Protein AF-A0A7S2T7M3-F1 (afdb_monomer_lite)

Secondary structure (DSSP, 8-state):
-EEEEE-TT-SEEEEEEEEEE--TTEEEEEEETT--SS--TTPEEEPGGG-SS-TT-B--PEESSEEEEEEEE-S---TT--SPPEEEEEEEEEE-PPP----

Organism: NCBI:txid1461544

pLDDT: mean 73.82, std 13.81, range [38.75, 89.25]

Foldseek 3Di:
DKDKDFAPQFQKKKWWWQWWADDAQKWKWKAAPPDDDPPCVVIDTDGRVNHVRDGGDMDDIGGDRMIMIDIDRRDPRPPVPPDDTDTGTPDMDGHHDDPPDPD

Radius of gyration: 15.34 Å; chains: 1; bounding box: 46×18×47 Å

Structure (mmCIF, N/CA/C/O backbone):
data_AF-A0A7S2T7M3-F1
#
_entry.id   AF-A0A7S2T7M3-F1
#
loop_
_atom_site.group_PDB
_atom_site.id
_atom_site.type_symbol
_atom_site.label_atom_id
_atom_site.label_alt_id
_atom_site.label_comp_id
_atom_site.label_asym_id
_atom_site.label_entity_id
_atom_site.label_seq_id
_atom_site.pdbx_PDB_ins_code
_atom_site.Cartn_x
_atom_site.Cartn_y
_atom_site.Cartn_z
_atom_site.occupancy
_atom_site.B_iso_or_equiv
_atom_site.auth_seq_id
_atom_site.auth_comp_id
_atom_site.auth_asym_id
_atom_site.auth_atom_id
_atom_site.pdbx_PDB_model_num
ATOM 1 N N . TRP A 1 1 ? 3.038 -6.349 -7.162 1.00 7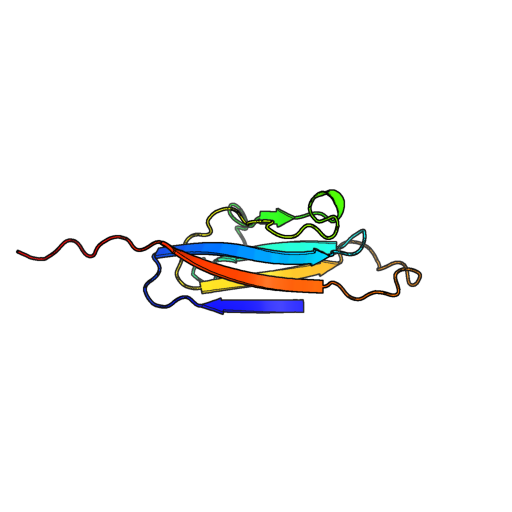7.38 1 TRP A N 1
ATOM 2 C CA . TRP A 1 1 ? 2.573 -7.427 -6.250 1.00 77.38 1 TRP A CA 1
ATOM 3 C C . TRP A 1 1 ? 1.543 -6.847 -5.289 1.00 77.38 1 TRP A C 1
ATOM 5 O O . TRP A 1 1 ? 1.457 -5.629 -5.211 1.00 77.38 1 TRP A O 1
ATOM 15 N N . ARG A 1 2 ? 0.758 -7.683 -4.590 1.00 85.12 2 ARG A N 1
ATOM 16 C CA . ARG A 1 2 ? -0.303 -7.248 -3.659 1.00 85.12 2 ARG A CA 1
ATOM 17 C C . ARG A 1 2 ? -0.050 -7.775 -2.245 1.00 85.12 2 ARG A C 1
ATOM 19 O O . ARG A 1 2 ? 0.278 -8.949 -2.093 1.00 85.12 2 ARG A O 1
ATOM 26 N N . LEU A 1 3 ? -0.226 -6.930 -1.234 1.00 86.00 3 LEU A N 1
ATOM 27 C CA . LEU A 1 3 ? -0.182 -7.267 0.190 1.00 86.00 3 LEU A CA 1
ATOM 28 C C . LEU A 1 3 ? -1.496 -6.832 0.842 1.00 86.00 3 LEU A C 1
ATOM 30 O O . LEU A 1 3 ? -1.837 -5.655 0.815 1.00 86.00 3 LEU A O 1
ATOM 34 N N . ARG A 1 4 ? -2.221 -7.773 1.448 1.00 89.25 4 ARG A N 1
ATOM 35 C CA . ARG A 1 4 ? -3.449 -7.486 2.196 1.00 89.25 4 ARG A CA 1
ATOM 36 C C . ARG A 1 4 ? -3.127 -7.271 3.672 1.00 89.25 4 ARG A C 1
ATOM 38 O O . ARG A 1 4 ? -2.447 -8.093 4.283 1.00 89.25 4 ARG A O 1
ATOM 45 N N . LEU A 1 5 ? -3.636 -6.182 4.231 1.00 87.38 5 LEU A N 1
ATOM 46 C CA . LEU A 1 5 ? -3.554 -5.819 5.638 1.00 87.38 5 LEU A CA 1
ATOM 47 C C . LEU A 1 5 ? -4.969 -5.763 6.209 1.00 87.38 5 LEU A C 1
ATOM 49 O O . LEU A 1 5 ? -5.825 -5.051 5.688 1.00 87.38 5 LEU A O 1
ATOM 53 N N . THR A 1 6 ? -5.205 -6.498 7.290 1.00 89.19 6 THR A N 1
ATOM 54 C CA . THR A 1 6 ? -6.497 -6.512 7.979 1.00 89.19 6 THR A CA 1
ATOM 55 C C . THR A 1 6 ? -6.288 -6.176 9.445 1.00 89.19 6 THR A C 1
ATOM 57 O O . THR A 1 6 ? -5.509 -6.835 10.134 1.00 89.19 6 THR A O 1
ATOM 60 N N . THR A 1 7 ? -7.021 -5.174 9.923 1.00 86.75 7 THR A N 1
ATOM 61 C CA . THR A 1 7 ? -7.079 -4.786 11.333 1.00 86.75 7 THR A CA 1
ATOM 62 C C . THR A 1 7 ? -8.517 -4.968 11.823 1.00 86.75 7 THR A C 1
ATOM 64 O O . THR A 1 7 ? -9.347 -4.072 11.646 1.00 86.75 7 THR A O 1
ATOM 67 N N . PRO A 1 8 ? -8.854 -6.128 12.418 1.00 85.12 8 PRO A N 1
ATOM 68 C CA . PRO A 1 8 ? -10.219 -6.419 12.842 1.00 85.12 8 PRO A CA 1
ATOM 69 C C . PRO A 1 8 ? -10.765 -5.362 13.808 1.00 85.12 8 PRO A C 1
ATOM 71 O O . PRO A 1 8 ? -10.099 -4.983 14.771 1.00 85.12 8 PRO A O 1
ATOM 74 N N . GLY A 1 9 ? -11.987 -4.892 13.553 1.00 82.81 9 GLY A N 1
ATOM 75 C CA . GLY A 1 9 ? -12.664 -3.891 14.385 1.00 82.81 9 GLY A CA 1
ATOM 76 C C . GLY A 1 9 ? -12.207 -2.443 14.170 1.00 82.81 9 GLY A C 1
ATOM 77 O O . GLY A 1 9 ? -12.769 -1.541 14.789 1.00 82.81 9 GLY A O 1
ATOM 78 N N . ALA A 1 10 ? -11.230 -2.195 13.294 1.00 85.31 10 ALA A N 1
ATOM 79 C CA . ALA A 1 10 ? -10.872 -0.841 12.893 1.00 85.31 10 ALA A CA 1
ATOM 80 C C . ALA A 1 10 ? -11.894 -0.277 11.894 1.00 85.31 10 ALA A C 1
ATOM 82 O O . ALA A 1 10 ? -12.315 -0.954 10.960 1.00 85.31 10 ALA A O 1
ATOM 83 N N . THR A 1 11 ? -12.267 0.988 12.073 1.00 84.50 11 THR A N 1
ATOM 84 C CA . THR A 1 11 ? -13.069 1.760 11.110 1.00 84.50 11 THR A CA 1
ATOM 85 C C . THR A 1 11 ? -12.195 2.527 10.115 1.00 84.50 11 THR A C 1
ATOM 87 O O . THR A 1 11 ? -12.680 2.994 9.085 1.00 84.50 11 THR A O 1
ATOM 90 N N . SER A 1 12 ? -10.905 2.669 10.415 1.00 84.94 12 SER A N 1
ATOM 91 C CA . SER A 1 12 ? -9.892 3.247 9.535 1.00 84.94 12 SER A CA 1
ATOM 92 C C . SER A 1 12 ? -8.505 2.712 9.880 1.00 84.94 12 SER A C 1
ATOM 94 O O . SER A 1 12 ? -8.283 2.212 10.983 1.00 84.94 12 SER A O 1
ATOM 96 N N . GLN A 1 13 ? -7.560 2.819 8.953 1.00 86.31 13 GLN A N 1
ATOM 97 C CA . GLN A 1 13 ? -6.202 2.313 9.094 1.00 86.31 13 GLN A CA 1
ATOM 98 C C . GLN A 1 13 ? -5.175 3.321 8.590 1.00 86.31 13 GLN A C 1
ATOM 100 O O . GLN A 1 13 ? -5.368 3.968 7.567 1.00 86.31 13 GLN A O 1
ATOM 105 N N . GLN A 1 14 ? -4.046 3.415 9.282 1.00 87.81 14 GLN A N 1
ATOM 106 C CA . GLN A 1 14 ? -2.867 4.137 8.821 1.00 87.81 14 GLN A CA 1
ATOM 107 C C . GLN A 1 14 ? -1.671 3.190 8.800 1.00 87.81 14 GLN A C 1
ATOM 109 O O . GLN A 1 14 ? -1.382 2.545 9.809 1.00 87.81 14 GLN A O 1
ATOM 114 N N . VAL A 1 15 ? -0.966 3.106 7.675 1.00 87.88 15 VAL A N 1
ATOM 115 C CA . VAL A 1 15 ? 0.240 2.274 7.557 1.00 87.88 15 VAL A CA 1
ATOM 116 C C . VAL A 1 15 ? 1.468 3.153 7.692 1.00 87.88 15 VAL A C 1
ATOM 118 O O . VAL A 1 15 ? 1.576 4.169 7.015 1.00 87.88 15 VAL A O 1
ATOM 121 N N . VAL A 1 16 ? 2.400 2.745 8.546 1.00 87.56 16 VAL A N 1
ATOM 122 C CA . VAL A 1 16 ? 3.701 3.392 8.714 1.00 87.56 16 VAL A CA 1
ATOM 123 C C . VAL A 1 16 ? 4.780 2.426 8.257 1.00 87.56 16 VAL A C 1
ATOM 125 O O . VAL A 1 16 ? 4.848 1.292 8.742 1.00 87.56 16 VAL A O 1
ATOM 128 N N . PHE A 1 17 ? 5.636 2.869 7.344 1.00 87.00 17 PHE A N 1
ATOM 129 C CA . PHE A 1 17 ? 6.757 2.092 6.833 1.00 87.00 17 PHE A CA 1
ATOM 130 C C . PHE A 1 17 ? 8.029 2.395 7.627 1.00 87.00 17 PHE A C 1
ATOM 132 O O . PHE A 1 17 ? 8.340 3.549 7.909 1.00 87.00 17 PHE A O 1
ATOM 139 N N . SER A 1 18 ? 8.799 1.366 7.980 1.00 84.88 18 SER A N 1
ATOM 140 C CA . SER A 1 18 ? 10.174 1.550 8.477 1.00 84.88 18 SER A CA 1
ATOM 141 C C . SER A 1 18 ? 11.184 1.650 7.337 1.00 84.88 18 SER A C 1
ATOM 143 O O . SER A 1 18 ? 12.308 2.076 7.560 1.00 84.88 18 SER A O 1
ATOM 145 N N . SER A 1 19 ? 10.814 1.181 6.146 1.00 82.50 19 SER A N 1
ATOM 146 C CA . SER A 1 19 ? 11.577 1.322 4.909 1.00 82.50 19 SER A CA 1
ATOM 147 C C . SER A 1 19 ? 10.613 1.137 3.744 1.00 82.50 19 SER A C 1
ATOM 149 O O . SER A 1 19 ? 9.828 0.181 3.731 1.00 82.50 19 SER A O 1
ATOM 151 N N . LEU A 1 20 ? 10.661 2.054 2.786 1.00 84.19 20 LEU A N 1
ATOM 152 C CA . LEU A 1 20 ? 9.934 1.962 1.533 1.00 84.19 20 LEU A CA 1
ATOM 153 C C . LEU A 1 20 ? 10.875 2.385 0.410 1.00 84.19 20 LEU A C 1
ATOM 155 O O . LEU A 1 20 ? 11.464 3.454 0.481 1.00 84.19 20 LEU A O 1
ATOM 159 N N . TRP A 1 21 ? 11.008 1.534 -0.601 1.00 83.56 21 TRP A N 1
ATOM 160 C CA . TRP A 1 21 ? 11.761 1.813 -1.813 1.00 83.56 21 TRP A CA 1
ATOM 161 C C . TRP A 1 21 ? 10.968 1.336 -3.020 1.00 83.56 21 TRP A C 1
ATOM 163 O O . TRP A 1 21 ? 10.636 0.145 -3.128 1.00 83.56 21 TRP A O 1
ATOM 173 N N . LEU A 1 22 ? 10.708 2.259 -3.940 1.00 80.62 22 LEU A N 1
ATOM 174 C CA . LEU A 1 22 ? 10.045 1.986 -5.205 1.00 80.62 22 LEU A CA 1
ATOM 175 C C . LEU A 1 22 ? 11.009 2.254 -6.373 1.00 80.62 22 LEU A C 1
ATOM 177 O O . LEU A 1 22 ? 11.685 3.283 -6.388 1.00 80.62 22 LEU A O 1
ATOM 181 N N . PRO A 1 23 ? 11.092 1.348 -7.360 1.00 77.44 23 PRO A N 1
ATOM 182 C CA . PRO A 1 23 ? 11.854 1.605 -8.574 1.00 77.44 23 PRO A CA 1
ATOM 183 C C . PRO A 1 23 ? 11.211 2.727 -9.411 1.00 77.44 23 PRO A C 1
ATOM 185 O O . PRO A 1 23 ? 9.983 2.821 -9.433 1.00 77.44 23 PRO A O 1
ATOM 188 N N . PRO A 1 24 ? 11.984 3.550 -10.148 1.00 76.62 24 PRO A N 1
ATOM 189 C CA . PRO A 1 24 ? 11.431 4.461 -11.147 1.00 76.62 24 PRO A CA 1
ATOM 190 C C . PRO A 1 24 ? 10.404 3.788 -12.068 1.00 76.62 24 PRO A C 1
ATOM 192 O O . PRO A 1 24 ? 10.693 2.756 -12.679 1.00 76.62 24 PRO A O 1
ATOM 195 N N . GLY A 1 25 ? 9.217 4.393 -12.177 1.00 75.31 25 GLY A N 1
ATOM 196 C CA . GLY A 1 25 ? 8.084 3.843 -12.927 1.00 75.31 25 GLY A CA 1
ATOM 197 C C . GLY A 1 25 ? 7.235 2.825 -12.158 1.00 75.31 2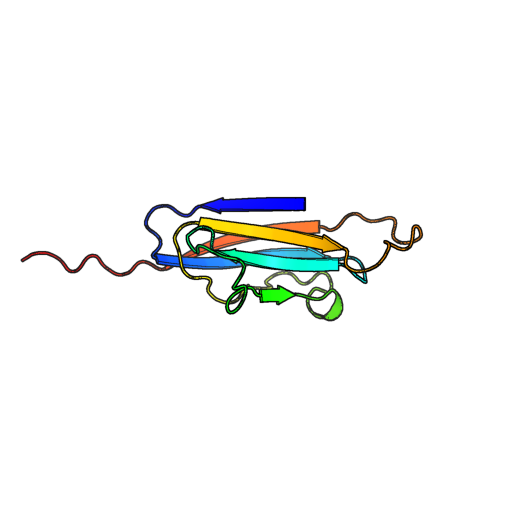5 GLY A C 1
ATOM 198 O O . GLY A 1 25 ? 6.366 2.199 -12.763 1.00 75.31 25 GLY A O 1
ATOM 199 N N . ALA A 1 26 ? 7.490 2.632 -10.861 1.00 79.94 26 ALA A N 1
ATOM 200 C CA . ALA A 1 26 ? 6.589 1.929 -9.959 1.00 79.94 26 ALA A CA 1
ATOM 201 C C . ALA A 1 26 ? 5.692 2.900 -9.198 1.00 79.94 26 ALA A C 1
ATOM 203 O O . ALA A 1 26 ? 6.113 3.989 -8.818 1.00 79.94 26 ALA A O 1
ATOM 204 N N . GLU A 1 27 ? 4.484 2.443 -8.905 1.00 82.31 27 GLU A N 1
ATOM 205 C CA . GLU A 1 27 ? 3.502 3.153 -8.097 1.00 82.31 27 GLU A CA 1
ATOM 206 C C . GLU A 1 27 ? 3.017 2.223 -6.989 1.00 82.31 27 GLU A C 1
ATOM 208 O O . GLU A 1 27 ? 2.685 1.058 -7.242 1.00 82.31 27 GLU A O 1
ATOM 213 N N . LEU A 1 28 ? 2.989 2.729 -5.755 1.00 84.44 28 LEU A N 1
ATOM 214 C CA . LEU A 1 28 ? 2.358 2.042 -4.633 1.00 84.44 28 LEU A CA 1
ATOM 215 C C . LEU A 1 28 ? 0.950 2.590 -4.430 1.00 84.44 28 LEU A C 1
ATOM 217 O O . LEU A 1 28 ? 0.786 3.761 -4.108 1.00 84.44 28 LEU A O 1
ATOM 221 N N . TRP A 1 29 ? -0.031 1.706 -4.536 1.00 85.00 29 TRP A N 1
ATOM 222 C CA . TRP A 1 29 ? -1.449 1.966 -4.370 1.00 85.00 29 TRP A CA 1
ATOM 223 C C . TRP A 1 29 ? -1.941 1.441 -3.024 1.00 85.00 29 TRP A C 1
ATOM 225 O O . TRP A 1 29 ? -1.691 0.287 -2.674 1.00 85.00 29 TRP A O 1
ATOM 235 N N . ALA A 1 30 ? -2.670 2.268 -2.278 1.00 86.19 30 ALA A N 1
ATOM 236 C CA . ALA A 1 30 ? -3.385 1.856 -1.071 1.00 86.19 30 ALA A CA 1
ATOM 237 C C . ALA A 1 30 ? -4.893 1.810 -1.339 1.00 86.19 30 ALA A C 1
ATOM 239 O O . ALA A 1 30 ? -5.525 2.850 -1.505 1.00 86.19 30 ALA A O 1
ATOM 240 N N . ILE A 1 31 ? -5.457 0.602 -1.394 1.00 85.19 31 ILE A N 1
ATOM 241 C CA . ILE A 1 31 ? -6.822 0.337 -1.857 1.00 85.19 31 ILE A CA 1
ATOM 242 C C . ILE A 1 31 ? -7.659 -0.197 -0.680 1.00 85.19 31 ILE A C 1
ATOM 244 O O . ILE A 1 31 ? -7.332 -1.261 -0.147 1.00 85.19 31 ILE A O 1
ATOM 248 N N . PRO A 1 32 ? -8.725 0.497 -0.242 1.00 83.94 32 PRO A N 1
ATOM 249 C CA . PRO A 1 32 ? -9.677 -0.053 0.723 1.00 83.94 32 PRO A CA 1
ATOM 250 C C . PRO A 1 32 ? -10.359 -1.296 0.146 1.00 83.94 32 PRO A C 1
ATOM 252 O O . PRO A 1 32 ? -10.882 -1.243 -0.962 1.00 83.94 32 PRO A O 1
ATOM 255 N N . GLU A 1 33 ? -10.390 -2.402 0.888 1.00 79.94 33 GLU A N 1
ATOM 256 C CA . GLU A 1 33 ? -11.015 -3.639 0.389 1.00 79.94 33 GLU A CA 1
ATOM 257 C C . GLU A 1 33 ? -12.548 -3.603 0.478 1.00 79.94 33 GLU A C 1
ATOM 259 O O . GLU A 1 33 ? -13.233 -4.230 -0.320 1.00 79.94 33 GLU A O 1
ATOM 264 N N . ASP A 1 34 ? -13.088 -2.821 1.415 1.00 70.56 34 ASP A N 1
ATOM 265 C CA . ASP A 1 34 ? -14.531 -2.706 1.663 1.00 70.56 34 ASP A CA 1
ATOM 266 C C . ASP A 1 34 ? -15.250 -1.783 0.642 1.00 70.56 34 ASP A C 1
ATOM 268 O O . ASP A 1 34 ? -16.416 -1.437 0.841 1.00 70.56 34 ASP A O 1
ATOM 272 N N . ARG A 1 35 ? -14.575 -1.330 -0.430 1.00 63.28 35 ARG A N 1
ATOM 273 C CA . ARG A 1 35 ? -15.180 -0.499 -1.489 1.00 63.28 35 ARG A CA 1
ATOM 274 C C . ARG A 1 35 ? -15.430 -1.304 -2.764 1.00 63.28 35 ARG A C 1
ATOM 276 O O . ARG A 1 35 ? -14.499 -1.809 -3.381 1.00 63.28 35 ARG A O 1
ATOM 283 N N . ASP A 1 36 ? -16.698 -1.353 -3.167 1.00 49.72 36 ASP A N 1
ATOM 284 C CA . ASP A 1 36 ? -17.142 -1.876 -4.459 1.00 49.72 36 ASP A CA 1
ATOM 285 C C . ASP A 1 36 ? -16.851 -0.877 -5.592 1.00 49.72 36 ASP A C 1
ATOM 287 O O . ASP A 1 36 ? -17.257 0.285 -5.528 1.00 49.72 36 ASP A O 1
ATOM 291 N N . GLY A 1 37 ? -16.231 -1.372 -6.664 1.00 47.75 37 GLY A N 1
ATOM 292 C CA . GLY A 1 37 ? -16.141 -0.698 -7.962 1.00 47.75 37 GLY A CA 1
ATOM 293 C C . GLY A 1 37 ? -14.851 0.085 -8.199 1.00 47.75 37 GLY A C 1
ATOM 294 O O . GLY A 1 37 ? -14.236 0.587 -7.265 1.00 47.75 37 GLY A O 1
ATOM 295 N N . ASP A 1 38 ? -14.482 0.197 -9.481 1.00 50.28 38 ASP A N 1
ATOM 296 C CA . ASP A 1 38 ? -13.324 0.882 -10.099 1.00 50.28 38 ASP A CA 1
ATOM 297 C C . ASP A 1 38 ? -13.068 2.349 -9.670 1.00 50.28 38 ASP A C 1
ATOM 299 O O . ASP A 1 38 ? -12.243 3.056 -10.254 1.00 50.28 38 ASP A O 1
ATOM 303 N N . ASP A 1 39 ? -13.769 2.843 -8.654 1.00 51.72 39 ASP A N 1
ATOM 304 C CA . ASP A 1 39 ? -13.673 4.195 -8.143 1.00 51.72 39 ASP A CA 1
ATOM 305 C C . ASP A 1 39 ? -12.528 4.312 -7.123 1.00 51.72 39 ASP A C 1
ATOM 307 O O . ASP A 1 39 ? -12.696 4.280 -5.899 1.00 51.72 39 ASP A O 1
ATOM 311 N N . CYS A 1 40 ? -11.316 4.469 -7.657 1.00 57.72 40 CYS A N 1
ATOM 312 C CA . CYS A 1 40 ? -10.105 4.730 -6.881 1.00 57.72 40 CYS A CA 1
ATOM 313 C C . CYS A 1 40 ? -10.005 6.184 -6.367 1.00 57.72 40 CYS A C 1
ATOM 315 O O . CYS A 1 40 ? -8.918 6.655 -6.043 1.00 57.72 40 CYS A O 1
ATOM 317 N N . SER A 1 41 ? -11.121 6.906 -6.225 1.00 48.50 41 SER A N 1
ATOM 318 C CA . SER A 1 41 ? -11.181 8.283 -5.697 1.00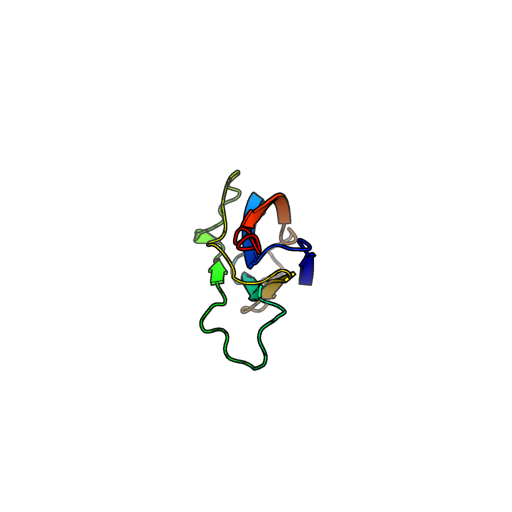 48.50 41 SER A CA 1
ATOM 319 C C . SER A 1 41 ? -10.676 8.447 -4.249 1.00 48.50 41 SER A C 1
ATOM 321 O O . SER A 1 41 ? -10.569 9.568 -3.755 1.00 48.50 41 SER A O 1
ATOM 323 N N . GLY A 1 42 ? -10.333 7.348 -3.567 1.00 51.91 42 GLY A N 1
ATOM 324 C CA . GLY A 1 42 ? -9.596 7.333 -2.295 1.00 51.91 42 GLY A CA 1
ATOM 325 C C . GLY A 1 42 ? -8.317 6.489 -2.314 1.00 51.91 42 GLY A C 1
ATOM 326 O O . GLY A 1 42 ? -7.720 6.286 -1.259 1.00 51.91 42 GLY A O 1
ATOM 327 N N . CYS A 1 43 ? -7.917 5.974 -3.478 1.00 63.78 43 CYS A N 1
ATOM 328 C CA . CYS A 1 43 ? -6.648 5.285 -3.632 1.00 63.78 43 CYS A CA 1
ATOM 329 C C . CYS A 1 43 ? -5.533 6.320 -3.635 1.00 63.78 43 CYS A C 1
ATOM 331 O O . CYS A 1 43 ? -5.580 7.308 -4.367 1.00 63.78 43 CYS A O 1
ATOM 333 N N . LEU A 1 44 ? -4.520 6.083 -2.817 1.00 69.38 44 LEU A N 1
ATOM 334 C CA . LEU A 1 44 ? -3.322 6.898 -2.843 1.00 69.38 44 LEU A CA 1
ATOM 335 C C . LEU A 1 44 ? -2.257 6.193 -3.665 1.00 69.38 44 LEU A C 1
ATOM 337 O O . LEU A 1 44 ? -1.944 5.042 -3.363 1.00 69.38 44 LEU A O 1
ATOM 341 N N . ALA A 1 45 ? -1.697 6.910 -4.635 1.00 70.38 45 ALA A N 1
ATOM 342 C CA . ALA A 1 45 ? -0.479 6.530 -5.327 1.00 70.38 45 ALA A CA 1
ATOM 343 C C . ALA A 1 45 ? 0.711 7.266 -4.692 1.00 70.38 45 ALA A C 1
ATOM 345 O O . ALA A 1 45 ? 0.689 8.492 -4.590 1.00 70.38 45 ALA A O 1
ATOM 346 N N . LEU A 1 46 ? 1.730 6.524 -4.258 1.00 73.50 46 LEU A N 1
ATOM 347 C CA . LEU A 1 46 ? 3.046 7.075 -3.930 1.00 73.50 46 LEU A CA 1
ATOM 348 C C . LEU A 1 46 ? 4.013 6.801 -5.077 1.00 73.50 46 LEU A C 1
ATOM 350 O O . LEU A 1 46 ? 4.096 5.662 -5.556 1.00 73.50 46 LEU A O 1
ATOM 354 N N . LEU A 1 47 ? 4.750 7.836 -5.477 1.00 69.19 47 LEU A N 1
ATOM 355 C CA . LEU A 1 47 ? 5.756 7.761 -6.525 1.00 69.19 47 LEU A CA 1
ATOM 356 C C . LEU A 1 47 ? 7.155 7.504 -5.939 1.00 69.19 47 LEU A C 1
ATOM 358 O O . LEU A 1 47 ? 7.402 7.705 -4.749 1.00 69.19 47 LEU A O 1
ATOM 362 N N . PRO A 1 48 ? 8.121 7.062 -6.759 1.00 68.19 48 PRO A N 1
ATOM 363 C CA . PRO A 1 48 ? 9.493 6.812 -6.314 1.00 68.19 48 PRO A CA 1
ATOM 364 C C . PRO A 1 48 ? 10.162 8.044 -5.689 1.00 68.19 48 PRO A C 1
ATOM 366 O O . PRO A 1 48 ? 10.928 7.921 -4.738 1.00 68.19 48 PRO A O 1
ATOM 369 N N . GLU A 1 49 ? 9.826 9.237 -6.179 1.00 69.06 49 GLU A N 1
ATOM 370 C CA . GLU A 1 49 ? 10.279 10.521 -5.630 1.00 69.06 49 GLU A CA 1
ATOM 371 C C . GLU A 1 49 ? 9.766 10.805 -4.210 1.00 69.06 49 GLU A C 1
ATOM 373 O O . GLU A 1 49 ? 10.467 11.456 -3.439 1.00 69.06 49 GLU A O 1
ATOM 378 N N . ASP A 1 50 ? 8.621 10.230 -3.830 1.00 65.31 50 ASP A N 1
ATOM 379 C CA . ASP A 1 50 ? 8.034 10.344 -2.489 1.00 65.31 50 ASP A CA 1
ATOM 380 C C . ASP A 1 50 ? 8.606 9.314 -1.498 1.00 65.31 50 ASP A C 1
ATOM 382 O O . ASP A 1 50 ? 8.247 9.300 -0.321 1.00 65.31 50 ASP A O 1
ATOM 386 N N . THR A 1 51 ? 9.437 8.379 -1.974 1.00 64.94 51 THR A N 1
ATOM 387 C CA . THR A 1 51 ? 9.759 7.132 -1.258 1.00 64.94 51 THR A CA 1
ATOM 388 C C . THR A 1 51 ? 11.253 6.825 -1.254 1.00 64.94 51 THR A C 1
ATOM 390 O O . THR A 1 51 ? 11.661 5.671 -1.357 1.00 64.94 51 THR A O 1
ATOM 393 N N . ASN A 1 52 ? 12.084 7.864 -1.142 1.00 63.53 52 ASN A N 1
ATOM 394 C CA . ASN A 1 52 ? 13.545 7.807 -1.268 1.00 63.53 52 ASN A CA 1
ATOM 395 C C . ASN A 1 52 ? 14.231 7.071 -0.083 1.00 63.53 52 ASN A C 1
ATOM 397 O O . ASN A 1 52 ? 14.991 7.661 0.678 1.00 63.53 52 ASN A O 1
ATOM 401 N N . ASP A 1 53 ? 13.936 5.775 0.095 1.00 64.12 53 ASP A N 1
ATOM 402 C CA . ASP A 1 53 ? 14.396 4.904 1.192 1.00 64.12 53 ASP A CA 1
ATOM 403 C C . ASP A 1 53 ? 14.149 5.509 2.597 1.00 64.12 53 ASP A C 1
ATOM 405 O O . ASP A 1 53 ? 14.896 5.267 3.548 1.00 64.12 53 ASP A O 1
ATOM 409 N N . GLU A 1 54 ? 13.082 6.299 2.754 1.00 63.22 54 GLU A N 1
ATOM 410 C CA . GLU A 1 54 ? 12.804 6.998 4.009 1.00 63.22 54 GLU A CA 1
ATOM 411 C C . GLU A 1 54 ? 12.143 6.086 5.052 1.00 63.22 54 GLU A C 1
ATOM 413 O O . GLU A 1 54 ? 11.124 5.425 4.818 1.00 63.22 54 GLU A O 1
ATOM 418 N N . ALA A 1 55 ? 12.725 6.077 6.251 1.00 66.25 55 ALA A N 1
ATOM 419 C CA . ALA A 1 55 ? 12.123 5.464 7.423 1.00 66.25 55 ALA A CA 1
ATOM 420 C C . ALA A 1 55 ? 11.083 6.411 8.034 1.00 66.25 55 ALA A C 1
ATOM 422 O O . ALA A 1 55 ? 11.360 7.586 8.260 1.00 66.25 55 ALA A O 1
ATOM 423 N N . GLY A 1 56 ? 9.904 5.886 8.366 1.00 67.88 56 GLY A N 1
ATOM 424 C CA . GLY A 1 56 ? 8.844 6.648 9.027 1.00 67.88 56 GLY A CA 1
ATOM 425 C C . GLY A 1 56 ? 7.811 7.264 8.087 1.00 67.88 56 GLY A C 1
ATOM 426 O O . GLY A 1 56 ? 6.927 7.969 8.574 1.00 67.88 56 GLY A O 1
ATOM 427 N N . LEU A 1 57 ? 7.862 6.976 6.780 1.00 82.00 57 LEU A N 1
ATOM 428 C CA . LEU A 1 57 ? 6.807 7.392 5.860 1.00 82.00 57 LEU A CA 1
ATOM 429 C C . LEU A 1 57 ? 5.477 6.755 6.281 1.00 82.00 57 LEU A C 1
ATOM 431 O O . LEU A 1 57 ? 5.359 5.531 6.392 1.00 82.00 57 LEU A O 1
ATOM 435 N N . ALA A 1 58 ? 4.474 7.593 6.517 1.00 82.44 58 ALA A N 1
ATOM 436 C CA . ALA A 1 58 ? 3.133 7.160 6.864 1.00 82.44 58 ALA A CA 1
ATOM 437 C C . ALA A 1 58 ? 2.188 7.426 5.698 1.00 82.44 58 ALA A C 1
ATOM 439 O O . ALA A 1 58 ? 2.131 8.539 5.175 1.00 82.44 58 ALA A O 1
ATOM 440 N N . LEU A 1 59 ? 1.399 6.418 5.334 1.00 83.44 59 LEU A N 1
ATOM 441 C CA . LEU A 1 59 ? 0.259 6.646 4.466 1.00 83.44 59 LEU A CA 1
ATOM 442 C C . LEU A 1 59 ? -0.750 7.571 5.173 1.00 83.44 59 LEU A C 1
ATOM 444 O O . LEU A 1 59 ? -0.895 7.517 6.398 1.00 83.44 59 LEU A O 1
ATOM 448 N N . PRO A 1 60 ? -1.482 8.400 4.423 1.00 81.31 60 PRO A N 1
ATOM 449 C CA . PRO A 1 60 ? -2.789 8.910 4.801 1.00 81.31 60 PRO A CA 1
ATOM 450 C C . PRO A 1 60 ? -3.700 7.822 5.380 1.00 81.31 60 PRO A C 1
ATOM 452 O O . PRO A 1 60 ? -3.553 6.630 5.107 1.00 81.31 60 PRO A O 1
ATOM 455 N N . VAL A 1 61 ? -4.663 8.254 6.189 1.00 84.75 61 VAL A N 1
ATOM 456 C CA . VAL A 1 61 ? -5.629 7.352 6.817 1.00 84.75 61 VAL A CA 1
ATOM 457 C C . VAL A 1 61 ? -6.588 6.806 5.758 1.00 84.75 61 VAL A C 1
ATOM 459 O O . VAL A 1 61 ? -7.316 7.561 5.118 1.00 84.75 61 VAL A O 1
ATOM 462 N N . VAL A 1 62 ? -6.605 5.486 5.612 1.00 84.06 62 VAL A N 1
ATOM 463 C CA . VAL A 1 62 ? -7.466 4.733 4.699 1.00 84.06 62 VAL A CA 1
ATOM 464 C C . VAL A 1 62 ? -8.710 4.265 5.465 1.00 84.06 62 VAL A C 1
ATOM 466 O O . VAL A 1 62 ? -8.572 3.711 6.556 1.00 84.06 62 VAL A O 1
ATOM 469 N N . PRO A 1 63 ? -9.936 4.481 4.964 1.00 82.88 63 PRO A N 1
ATOM 470 C CA . PRO A 1 63 ? -11.141 3.986 5.625 1.00 82.88 63 PRO A CA 1
ATOM 471 C C . PRO A 1 63 ? -11.251 2.459 5.526 1.00 82.88 63 PRO A C 1
ATOM 473 O O . PRO A 1 63 ? -10.835 1.866 4.534 1.00 82.88 63 PRO A O 1
ATOM 476 N N . GLY A 1 64 ? -11.873 1.838 6.527 1.00 83.69 64 GLY A N 1
ATOM 477 C CA . GLY A 1 64 ? -12.177 0.408 6.527 1.00 83.69 64 GLY A CA 1
ATOM 478 C C . GLY A 1 64 ? -11.239 -0.449 7.373 1.00 83.69 64 GLY A C 1
ATOM 479 O O . GLY A 1 64 ? -10.182 -0.019 7.848 1.00 83.69 64 GLY A O 1
ATOM 480 N N . SER A 1 65 ? -11.668 -1.694 7.566 1.00 85.88 65 SER A N 1
ATOM 481 C CA . SER A 1 65 ? -10.988 -2.682 8.415 1.00 85.88 65 SER A CA 1
ATOM 482 C C . SER A 1 65 ? -9.958 -3.515 7.652 1.00 85.88 65 SER A C 1
ATOM 484 O O . SER A 1 65 ? -9.098 -4.157 8.261 1.00 85.88 65 SER A O 1
ATOM 486 N N . SER A 1 66 ? -10.001 -3.457 6.317 1.00 88.12 66 SER A N 1
ATOM 487 C CA . SER A 1 66 ? -9.047 -4.114 5.428 1.00 88.12 66 SER A CA 1
ATOM 488 C C . SER A 1 66 ? -8.573 -3.198 4.296 1.00 88.12 66 SER A C 1
ATOM 490 O O . SER A 1 66 ? -9.312 -2.356 3.788 1.00 88.12 66 SER A O 1
ATOM 492 N N . LEU A 1 67 ? -7.307 -3.369 3.930 1.00 87.56 67 LEU A N 1
ATOM 493 C CA . LEU A 1 67 ? -6.553 -2.559 2.978 1.00 87.56 67 LEU A CA 1
ATOM 494 C C . LEU A 1 67 ? -5.688 -3.488 2.123 1.00 87.56 67 LEU A C 1
ATOM 496 O O . LEU A 1 67 ? -5.026 -4.386 2.643 1.00 87.56 67 LEU A O 1
ATOM 500 N N . VAL A 1 68 ? -5.624 -3.234 0.824 1.00 88.88 68 VAL A N 1
ATOM 501 C CA . VAL A 1 68 ? -4.664 -3.849 -0.090 1.00 88.88 68 VAL A CA 1
ATOM 502 C C . VAL A 1 68 ? -3.622 -2.813 -0.492 1.00 88.88 68 VAL A C 1
ATOM 504 O O . VAL A 1 68 ? -3.945 -1.765 -1.042 1.00 88.88 68 VAL A O 1
ATOM 507 N N . LEU A 1 69 ? -2.358 -3.122 -0.223 1.00 88.44 69 LEU A N 1
ATOM 508 C CA . LEU A 1 69 ? -1.214 -2.421 -0.786 1.00 88.44 69 LEU A CA 1
ATOM 509 C C . LEU A 1 69 ? -0.816 -3.104 -2.091 1.00 88.44 69 LEU A C 1
ATOM 511 O O . LEU A 1 69 ? -0.457 -4.283 -2.096 1.00 88.44 69 LEU A O 1
ATOM 515 N N . GLU A 1 70 ? -0.867 -2.376 -3.195 1.00 87.00 70 GLU A N 1
ATOM 516 C CA . GLU A 1 70 ? -0.526 -2.876 -4.521 1.00 87.00 70 GLU A CA 1
ATOM 517 C C . GLU A 1 70 ? 0.633 -2.084 -5.114 1.00 87.00 70 GLU A C 1
ATOM 519 O O . GLU A 1 70 ? 0.560 -0.874 -5.256 1.00 87.00 70 GLU A O 1
ATOM 524 N N . VAL A 1 71 ? 1.705 -2.775 -5.496 1.00 83.38 71 VAL A N 1
ATOM 525 C CA . VAL A 1 71 ? 2.787 -2.176 -6.284 1.00 83.38 71 VAL A CA 1
ATOM 526 C C . VAL A 1 71 ? 2.580 -2.534 -7.749 1.00 83.38 71 VAL A C 1
ATOM 528 O O . VAL A 1 71 ? 2.709 -3.713 -8.119 1.00 83.38 71 VAL A O 1
ATOM 531 N N . GLY A 1 72 ? 2.267 -1.520 -8.552 1.00 80.25 72 GLY A N 1
ATOM 532 C CA . GLY A 1 72 ? 2.174 -1.579 -10.007 1.00 80.25 72 GLY A CA 1
ATOM 533 C C . GLY A 1 72 ? 3.438 -1.025 -10.666 1.00 80.25 72 GLY A C 1
ATOM 534 O O . GLY A 1 72 ? 4.135 -0.201 -10.082 1.00 80.25 72 GLY A O 1
ATOM 535 N N . LEU A 1 73 ? 3.749 -1.494 -11.875 1.00 72.81 73 LEU A N 1
ATOM 536 C CA . LEU A 1 73 ? 4.791 -0.925 -12.736 1.00 72.81 73 LEU A CA 1
ATOM 537 C C . LEU A 1 73 ? 4.093 -0.324 -13.956 1.00 72.81 73 LEU A C 1
ATOM 539 O O . LEU A 1 73 ? 3.571 -1.068 -14.786 1.00 72.81 73 LEU A O 1
ATOM 543 N N . THR A 1 74 ? 4.041 1.002 -14.038 1.00 64.88 74 THR A N 1
ATOM 544 C CA . THR A 1 74 ? 3.388 1.746 -15.127 1.00 64.88 74 THR A CA 1
ATOM 545 C C . THR A 1 74 ? 4.294 1.890 -16.348 1.00 64.88 74 THR A C 1
ATOM 547 O O . THR A 1 74 ? 3.806 2.028 -17.469 1.00 64.88 74 THR A O 1
ATOM 550 N N . LEU A 1 75 ? 5.613 1.790 -16.166 1.00 59.44 75 LEU A N 1
ATOM 551 C CA . LEU A 1 75 ? 6.587 1.769 -17.258 1.00 59.44 75 LEU A CA 1
ATOM 552 C C . LEU A 1 75 ? 7.173 0.363 -17.434 1.00 59.44 75 LEU A C 1
ATOM 554 O O . LEU A 1 75 ? 7.307 -0.368 -16.448 1.00 59.44 75 LEU A O 1
ATOM 558 N N . PRO A 1 76 ? 7.555 -0.038 -18.666 1.00 56.75 76 PRO A N 1
ATOM 559 C CA . PRO A 1 76 ? 8.340 -1.248 -18.857 1.00 56.75 76 PRO A CA 1
ATOM 560 C C . PRO A 1 76 ? 9.598 -1.096 -18.009 1.00 56.75 76 PRO A C 1
ATOM 562 O O . PRO A 1 76 ? 10.422 -0.229 -18.294 1.00 56.75 76 PRO A O 1
ATOM 565 N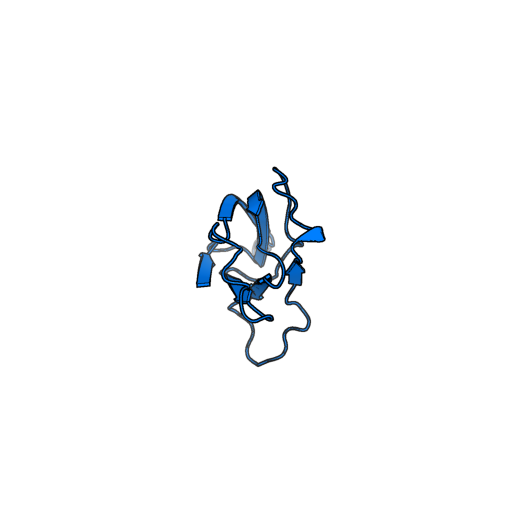 N . ALA A 1 77 ? 9.689 -1.883 -16.932 1.00 54.47 77 ALA A N 1
ATOM 566 C CA . ALA A 1 77 ? 10.801 -1.817 -16.000 1.00 54.47 77 ALA A CA 1
ATOM 567 C C . ALA A 1 77 ? 12.094 -1.872 -16.810 1.00 54.47 77 ALA A C 1
ATOM 569 O O . ALA A 1 77 ? 12.365 -2.870 -17.488 1.00 54.47 77 ALA A O 1
ATOM 570 N N . ASP A 1 78 ? 12.850 -0.776 -16.798 1.00 55.47 78 ASP A N 1
ATOM 571 C CA . ASP A 1 78 ? 14.152 -0.760 -17.433 1.00 55.47 78 ASP A CA 1
ATOM 572 C C . ASP A 1 78 ? 14.955 -1.886 -16.778 1.00 55.47 78 ASP A C 1
ATOM 574 O O . ASP A 1 78 ? 15.122 -1.910 -15.554 1.00 55.47 78 ASP A O 1
ATOM 578 N N . ARG A 1 79 ? 15.397 -2.869 -17.574 1.00 52.53 79 ARG A N 1
ATOM 579 C CA . ARG A 1 79 ? 16.110 -4.059 -17.075 1.00 52.53 79 ARG A CA 1
ATOM 580 C C . ARG A 1 79 ? 17.372 -3.687 -16.284 1.00 52.53 79 ARG A C 1
ATOM 582 O O . ARG A 1 79 ? 17.918 -4.543 -15.592 1.00 52.53 79 ARG A O 1
ATOM 589 N N . ALA A 1 80 ? 17.831 -2.436 -16.378 1.00 52.06 80 ALA A N 1
ATOM 590 C CA . ALA A 1 80 ? 18.916 -1.874 -15.583 1.00 52.06 80 ALA A CA 1
ATOM 591 C C . ALA A 1 80 ? 18.581 -1.689 -14.086 1.00 52.06 80 ALA A C 1
ATOM 593 O O . ALA A 1 80 ? 19.494 -1.590 -13.263 1.00 52.06 80 ALA A O 1
ATOM 594 N N . GLN A 1 81 ? 17.304 -1.680 -13.694 1.00 56.19 81 GLN A N 1
ATOM 595 C CA . GLN A 1 81 ? 16.897 -1.600 -12.291 1.00 56.19 81 GLN A CA 1
ATOM 596 C C . GLN A 1 81 ? 16.885 -2.995 -11.662 1.00 56.19 81 GLN A C 1
ATOM 598 O O . GLN A 1 81 ? 15.901 -3.726 -11.666 1.00 56.19 81 GLN A O 1
ATOM 603 N N . THR A 1 82 ? 18.040 -3.375 -11.127 1.00 55.88 82 THR A N 1
ATOM 604 C CA . THR A 1 82 ? 18.325 -4.719 -10.602 1.00 55.88 82 THR A CA 1
ATOM 605 C C . THR A 1 82 ? 17.755 -4.995 -9.211 1.00 55.88 82 THR A C 1
ATOM 607 O O . THR A 1 82 ? 17.880 -6.114 -8.712 1.00 55.88 82 THR A O 1
ATOM 610 N N . ARG A 1 83 ? 17.150 -3.999 -8.552 1.00 70.25 83 ARG A N 1
ATOM 611 C CA . ARG A 1 83 ? 16.627 -4.142 -7.189 1.00 70.25 83 ARG A CA 1
ATOM 612 C C . ARG A 1 83 ? 15.104 -4.286 -7.222 1.00 70.25 83 ARG A C 1
ATOM 614 O O . ARG A 1 83 ? 14.443 -3.449 -7.829 1.00 70.25 83 ARG A O 1
ATOM 621 N N . PRO A 1 84 ? 14.534 -5.324 -6.587 1.00 73.06 84 PRO A N 1
ATOM 622 C CA . PRO A 1 84 ? 13.090 -5.435 -6.449 1.00 73.06 84 PRO A CA 1
ATOM 623 C C . PRO A 1 84 ? 12.556 -4.339 -5.510 1.00 73.06 84 PRO A C 1
ATOM 625 O O . PRO A 1 84 ? 13.277 -3.940 -4.591 1.00 73.06 84 PRO A O 1
ATOM 628 N N . PRO A 1 85 ? 11.307 -3.870 -5.700 1.00 78.06 85 PRO A N 1
ATOM 629 C CA . PRO A 1 85 ? 10.642 -2.970 -4.755 1.00 78.06 85 PRO A CA 1
ATOM 630 C C . PRO A 1 85 ? 10.706 -3.531 -3.330 1.00 78.06 85 PRO A C 1
ATOM 632 O O . PRO A 1 85 ? 10.513 -4.734 -3.128 1.00 78.06 85 PRO A O 1
ATOM 635 N N . ARG A 1 86 ? 10.967 -2.667 -2.344 1.00 83.12 86 ARG A N 1
ATOM 636 C CA . ARG A 1 86 ? 11.058 -3.043 -0.925 1.00 83.12 86 ARG A CA 1
ATOM 637 C C . ARG A 1 86 ? 10.044 -2.259 -0.118 1.00 83.12 86 ARG A C 1
ATOM 639 O O . ARG A 1 86 ? 9.946 -1.047 -0.242 1.00 83.12 86 ARG A O 1
ATOM 646 N N . LEU A 1 87 ? 9.311 -2.963 0.730 1.00 83.75 87 LEU A N 1
ATOM 647 C CA . LEU A 1 87 ? 8.301 -2.383 1.599 1.00 83.75 87 LEU A CA 1
ATOM 648 C C . LEU A 1 87 ? 8.364 -3.114 2.935 1.00 83.75 87 LEU A C 1
ATOM 650 O O . LEU A 1 87 ? 8.170 -4.328 2.991 1.00 83.75 87 LEU A O 1
ATOM 654 N N . HIS A 1 88 ? 8.658 -2.380 4.002 1.00 85.19 88 HIS A N 1
ATOM 655 C CA . HIS A 1 88 ? 8.684 -2.905 5.358 1.00 85.19 88 HIS A CA 1
ATOM 656 C C . HIS A 1 88 ? 7.720 -2.098 6.222 1.00 85.19 88 HIS A C 1
ATOM 658 O O . HIS A 1 88 ? 7.955 -0.924 6.515 1.00 85.19 88 HIS A O 1
ATOM 664 N N . VAL A 1 89 ? 6.610 -2.727 6.605 1.00 85.25 89 VAL A N 1
ATOM 665 C CA . VAL A 1 89 ? 5.595 -2.113 7.464 1.00 85.25 89 VAL A CA 1
ATOM 666 C C . VAL A 1 89 ? 6.092 -2.151 8.905 1.00 85.25 89 VAL A C 1
ATOM 668 O O . VAL A 1 89 ? 6.289 -3.221 9.471 1.00 85.25 89 VAL A O 1
ATOM 671 N N . ALA A 1 90 ? 6.279 -0.977 9.504 1.00 86.25 90 ALA A N 1
ATOM 672 C CA . ALA A 1 90 ? 6.616 -0.844 10.917 1.00 86.25 90 ALA A CA 1
ATOM 673 C C . ALA A 1 90 ? 5.381 -1.022 11.800 1.00 86.25 90 ALA A C 1
ATOM 675 O O . ALA A 1 90 ? 5.442 -1.635 12.865 1.00 86.25 90 ALA A O 1
ATOM 676 N N . LYS A 1 91 ? 4.260 -0.425 11.378 1.00 86.44 91 LYS A N 1
ATOM 677 C CA . LYS A 1 91 ? 3.036 -0.368 12.173 1.00 86.44 91 LYS A CA 1
ATOM 678 C C . LYS A 1 91 ? 1.813 -0.178 11.286 1.00 86.44 91 LYS A C 1
ATOM 680 O O . LYS A 1 91 ? 1.854 0.587 10.327 1.00 86.44 91 LYS A O 1
ATOM 685 N N . VAL A 1 92 ? 0.711 -0.812 11.676 1.00 83.94 92 VAL A N 1
ATOM 686 C CA . VAL A 1 92 ? -0.638 -0.474 11.211 1.00 83.94 92 VAL A CA 1
ATOM 687 C C . VAL A 1 92 ? -1.407 0.089 12.403 1.00 83.94 92 VAL A C 1
ATOM 689 O O . VAL A 1 92 ? -1.442 -0.521 13.472 1.00 83.94 92 VAL A O 1
ATOM 692 N N . ILE A 1 93 ? -1.957 1.289 12.255 1.00 85.44 93 ILE A N 1
ATOM 693 C CA . ILE A 1 93 ? -2.726 1.981 13.289 1.00 85.44 93 ILE A CA 1
ATOM 694 C C . ILE A 1 93 ? -4.199 1.880 12.912 1.00 85.44 93 ILE A C 1
ATOM 696 O O . ILE A 1 93 ? -4.616 2.497 11.939 1.00 85.44 93 ILE A O 1
ATOM 700 N N . GLY A 1 94 ? -4.978 1.118 13.680 1.00 83.25 94 GLY A N 1
ATOM 701 C CA . GLY A 1 94 ? -6.432 1.064 13.540 1.00 83.25 94 GLY A CA 1
ATOM 702 C C . GLY A 1 94 ? -7.109 2.198 14.311 1.00 83.25 94 GLY A C 1
ATOM 703 O O . GLY A 1 94 ? -6.953 2.293 15.529 1.00 83.25 94 GLY A O 1
ATOM 704 N N . GLY A 1 95 ? -7.868 3.047 13.624 1.00 79.75 95 GLY A N 1
ATOM 705 C CA . GLY A 1 95 ? -8.796 3.988 14.244 1.00 79.75 95 GLY A CA 1
ATOM 706 C C . GLY A 1 95 ? -10.111 3.283 14.558 1.00 79.75 95 GLY A C 1
ATOM 707 O O . GLY A 1 95 ? -10.716 2.689 13.668 1.00 79.75 95 GLY A O 1
ATOM 708 N N . GLY A 1 96 ? -10.553 3.333 15.814 1.00 73.81 96 GLY A N 1
ATOM 709 C CA . GLY A 1 96 ? -11.844 2.795 16.239 1.00 73.81 96 GLY A CA 1
ATOM 710 C C . GLY A 1 96 ? -12.828 3.914 16.553 1.00 73.81 96 GLY A C 1
ATOM 711 O O . GLY A 1 96 ? -12.576 4.730 17.442 1.00 73.81 96 GLY A O 1
ATOM 712 N N . GLY A 1 97 ? -13.976 3.926 15.876 1.00 54.84 97 GLY A N 1
ATOM 713 C CA . GLY A 1 97 ? -15.167 4.559 16.427 1.00 54.84 97 GLY A CA 1
ATOM 714 C C . GLY A 1 97 ? -15.508 3.856 17.737 1.00 54.84 97 GLY A C 1
ATOM 715 O O . GLY A 1 97 ? -15.746 2.649 17.747 1.00 54.84 97 GLY A O 1
ATOM 716 N N . LYS A 1 98 ? -15.478 4.584 18.857 1.00 50.19 98 LYS A N 1
ATOM 717 C CA . LYS A 1 98 ? -15.959 4.068 20.144 1.00 50.19 98 LYS A CA 1
ATOM 718 C C . LYS A 1 98 ? -17.350 3.469 19.885 1.00 50.19 98 LYS A C 1
ATOM 720 O O . LYS A 1 98 ? -18.185 4.209 19.359 1.00 50.19 98 LYS A O 1
ATOM 725 N N . PRO A 1 99 ? -17.630 2.189 20.200 1.00 48.81 99 PRO A N 1
ATOM 726 C CA . PRO A 1 99 ? -19.009 1.736 20.193 1.00 48.81 99 PRO A CA 1
ATOM 727 C C . PRO A 1 99 ? -19.738 2.672 21.152 1.00 48.81 99 PRO A C 1
ATOM 729 O O . PRO A 1 99 ? -19.359 2.785 22.322 1.00 48.81 99 PRO A O 1
ATOM 732 N N . ALA A 1 100 ? -20.689 3.447 20.631 1.00 50.47 100 ALA A N 1
ATOM 733 C CA . ALA A 1 100 ? -21.573 4.227 21.472 1.00 50.47 100 ALA A CA 1
ATOM 734 C C . ALA A 1 100 ? -22.210 3.217 22.427 1.00 50.47 100 ALA A C 1
ATOM 736 O O . ALA A 1 100 ? -22.919 2.310 21.992 1.00 50.47 100 ALA A O 1
ATOM 737 N N . GLY A 1 101 ? -21.833 3.293 23.705 1.00 40.72 101 GLY A N 1
ATOM 738 C CA . GLY A 1 101 ? -22.372 2.415 24.726 1.00 40.72 101 GLY A CA 1
ATOM 739 C C . GLY A 1 101 ? -23.888 2.516 24.677 1.00 40.72 101 GLY A C 1
ATOM 740 O O . GLY A 1 101 ? -24.432 3.616 24.760 1.00 40.72 101 GLY A O 1
ATOM 741 N N . CYS A 1 102 ? -24.555 1.381 24.497 1.00 44.69 102 CYS A N 1
ATOM 742 C CA . CYS A 1 102 ? -25.961 1.287 24.844 1.00 44.69 102 CYS A CA 1
ATOM 743 C C . CYS A 1 102 ? -26.015 1.411 26.370 1.00 44.69 102 CYS A C 1
ATOM 745 O O . CYS A 1 102 ? -25.473 0.553 27.072 1.00 44.69 102 CYS A O 1
ATOM 747 N N . GLY A 1 103 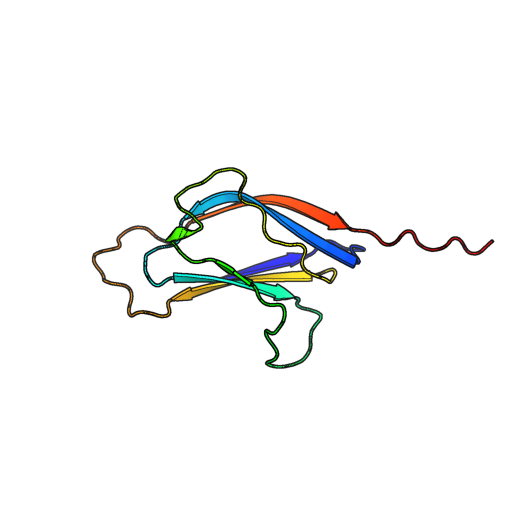? -26.527 2.551 26.838 1.00 38.75 103 GLY A N 1
ATOM 748 C CA 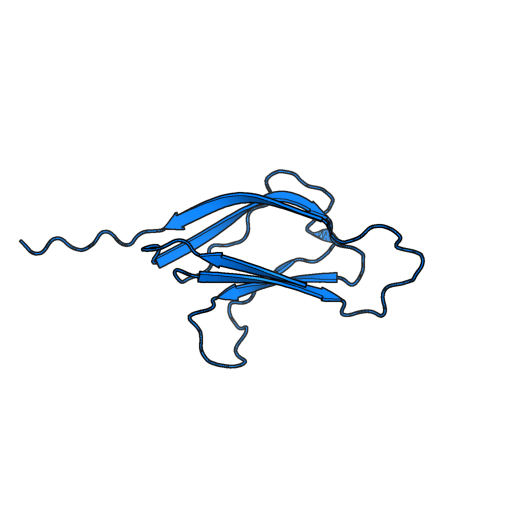. GLY A 1 103 ? -26.917 2.755 28.231 1.00 38.75 103 GLY A CA 1
ATOM 749 C C . GLY A 1 103 ? -28.184 1.994 28.587 1.00 38.75 103 GLY A C 1
ATOM 750 O O . GLY A 1 103 ? -28.829 1.445 27.664 1.00 38.75 103 GLY A O 1
#

Sequence (103 aa):
WRLRLTTPGATSQQVVFSSLWLPPGAELWAIPEDRDGDDCSGCLALLPEDTNDEAGLALPVVPGSSLVLEVGLTLPADRAQTRPPRLHVAKVIGGGGKPAGCG